Protein AF-A0A662UI78-F1 (afdb_monomer)

Foldseek 3Di:
DDDPDDPPDDDDDFDDDPPPCSVVVLVVVQVVCVVVVDDDDGDDDPPPPPCPDDPDD

pLDDT: mean 76.59, std 18.19, range [38.5, 95.88]

Sequence (57 aa):
MSSVGKLNEYNIVIASIGGQGGLTLSRVIGYAALLEGYNVRIGETLGMSQRGGVVQS

Structure (mmCIF, N/CA/C/O backbone):
data_AF-A0A662UI78-F1
#
_entry.id   AF-A0A662UI78-F1
#
loop_
_atom_site.group_PDB
_atom_site.id
_atom_site.type_symbol
_atom_site.label_atom_id
_atom_site.label_alt_id
_atom_site.label_comp_id
_atom_site.label_asym_id
_atom_site.label_entity_id
_atom_site.label_seq_id
_atom_site.pdbx_PDB_ins_code
_atom_site.Cartn_x
_atom_site.Cartn_y
_atom_site.Cartn_z
_atom_site.occupancy
_atom_site.B_iso_or_equiv
_atom_site.auth_seq_id
_atom_site.auth_comp_id
_atom_site.auth_asym_id
_atom_site.auth_atom_id
_atom_site.pdbx_PDB_model_num
ATOM 1 N N . MET A 1 1 ? -2.176 -16.664 30.690 1.00 47.94 1 MET A N 1
ATOM 2 C CA . MET A 1 1 ? -2.127 -16.904 29.234 1.00 47.94 1 MET A CA 1
ATOM 3 C C . MET A 1 1 ? -1.890 -15.556 28.578 1.00 47.94 1 MET A C 1
ATOM 5 O O . MET A 1 1 ? -2.720 -14.670 28.717 1.00 47.94 1 MET A O 1
ATOM 9 N N . SER A 1 2 ? -0.685 -15.355 28.063 1.00 44.53 2 SER A N 1
ATOM 10 C CA . SER A 1 2 ? -0.105 -14.079 27.636 1.00 44.53 2 SER A CA 1
ATOM 11 C C . SER A 1 2 ? -0.935 -13.366 26.565 1.00 44.53 2 SER A C 1
ATOM 13 O O . SER A 1 2 ? -1.116 -13.904 25.475 1.00 44.53 2 SER A O 1
ATOM 15 N N . SER A 1 3 ? -1.388 -12.144 26.873 1.00 54.22 3 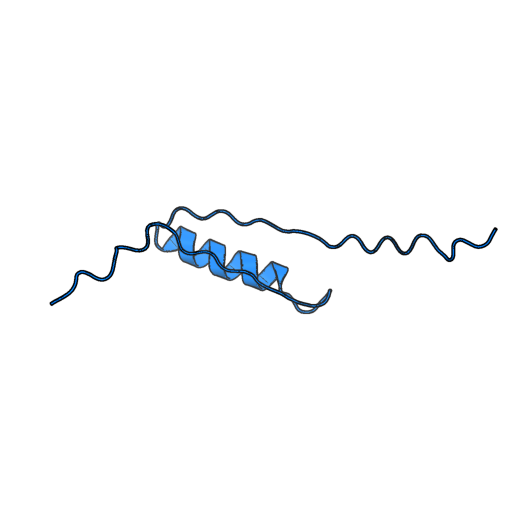SER A N 1
ATOM 16 C CA . SER A 1 3 ? -1.903 -11.176 25.902 1.00 54.22 3 SER A CA 1
ATOM 17 C C . SER A 1 3 ? -0.854 -10.939 24.822 1.00 54.22 3 SER A C 1
ATOM 19 O O . SER A 1 3 ? 0.106 -10.198 25.028 1.00 54.22 3 SER A O 1
ATOM 21 N N . VAL A 1 4 ? -1.037 -11.580 23.671 1.00 63.38 4 VAL A N 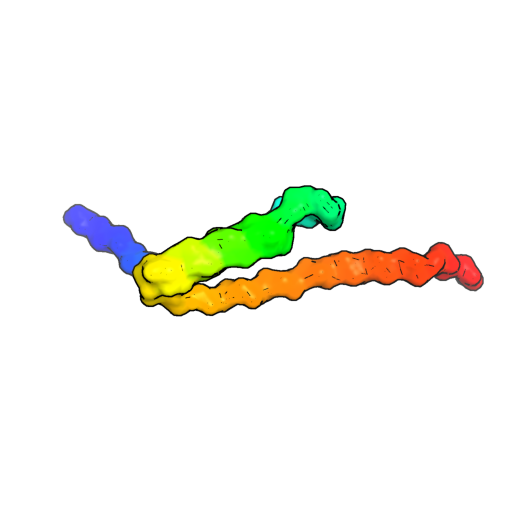1
ATOM 22 C CA . VAL A 1 4 ? -0.353 -11.200 22.437 1.00 63.38 4 VAL A CA 1
ATOM 23 C C . VAL A 1 4 ? -0.743 -9.747 22.172 1.00 63.38 4 VAL A C 1
ATOM 25 O O . VAL A 1 4 ? -1.929 -9.430 22.070 1.00 63.38 4 VAL A O 1
ATOM 28 N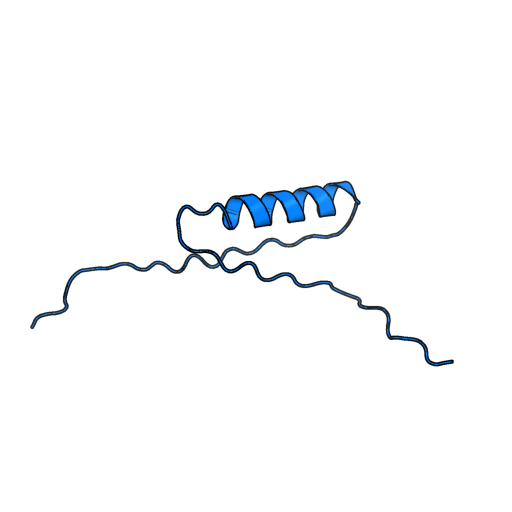 N . GLY A 1 5 ? 0.247 -8.852 22.189 1.00 58.19 5 GLY A N 1
ATOM 29 C CA . GLY A 1 5 ? 0.038 -7.416 22.046 1.00 58.19 5 GLY A CA 1
ATOM 30 C C . GLY A 1 5 ? -0.792 -7.114 20.802 1.00 58.19 5 GLY A C 1
ATOM 31 O O . GLY A 1 5 ? -0.505 -7.621 19.720 1.00 58.19 5 GLY A O 1
ATOM 32 N N . LYS A 1 6 ? -1.845 -6.309 20.964 1.00 63.31 6 LYS A N 1
ATOM 33 C CA . LYS A 1 6 ? -2.660 -5.814 19.852 1.00 63.31 6 LYS A CA 1
ATOM 34 C C . LYS A 1 6 ? -1.727 -5.118 18.855 1.00 63.31 6 LYS A C 1
ATOM 36 O O . LYS A 1 6 ? -1.079 -4.135 19.209 1.00 63.31 6 LYS A O 1
ATOM 41 N N . LEU A 1 7 ? -1.628 -5.644 17.635 1.00 64.50 7 LEU A N 1
ATOM 42 C CA . LEU A 1 7 ? -0.917 -4.973 16.550 1.00 64.50 7 LEU A CA 1
ATOM 43 C C . LEU A 1 7 ? -1.732 -3.734 16.169 1.00 64.50 7 LEU A C 1
ATOM 45 O O . LEU A 1 7 ? -2.849 -3.855 15.671 1.00 64.50 7 LEU A O 1
ATOM 49 N N . ASN A 1 8 ? -1.195 -2.553 16.475 1.00 77.75 8 ASN A N 1
ATOM 50 C CA . ASN A 1 8 ? -1.872 -1.280 16.220 1.00 77.75 8 ASN A CA 1
ATOM 51 C C . ASN A 1 8 ? -1.834 -0.885 14.738 1.00 77.75 8 ASN A C 1
ATOM 53 O O . ASN A 1 8 ? -2.682 -0.120 14.292 1.00 77.75 8 ASN A O 1
ATOM 57 N N . GLU A 1 9 ? -0.871 -1.414 13.980 1.00 83.12 9 GLU A N 1
ATOM 58 C CA . GLU A 1 9 ? -0.685 -1.131 12.559 1.00 83.12 9 GLU A CA 1
ATOM 59 C C . GLU A 1 9 ? -0.176 -2.380 11.828 1.00 83.12 9 GLU A C 1
ATOM 61 O O . GLU A 1 9 ? 0.640 -3.137 12.360 1.00 83.12 9 GLU A O 1
ATOM 66 N N . TYR A 1 10 ? -0.646 -2.576 10.594 1.00 87.25 10 TYR A N 1
ATOM 67 C CA . TYR A 1 10 ? -0.194 -3.634 9.690 1.00 87.25 10 TYR A CA 1
ATOM 68 C C . TYR A 1 10 ? 0.493 -2.999 8.481 1.00 87.25 10 TYR A C 1
ATOM 70 O O . TYR A 1 10 ? -0.127 -2.243 7.736 1.00 87.25 10 TYR A O 1
ATOM 78 N N . ASN A 1 11 ? 1.773 -3.317 8.285 1.00 90.50 11 ASN A N 1
ATOM 79 C CA . ASN A 1 11 ? 2.589 -2.777 7.200 1.00 90.50 11 ASN A CA 1
ATOM 80 C C . ASN A 1 11 ? 2.847 -3.858 6.144 1.00 90.50 11 ASN A C 1
ATOM 82 O O . ASN A 1 11 ? 3.270 -4.963 6.481 1.00 90.50 11 ASN A O 1
ATOM 86 N N . ILE A 1 12 ? 2.612 -3.533 4.869 1.00 89.94 12 ILE A N 1
ATOM 87 C CA . ILE A 1 12 ? 2.806 -4.441 3.730 1.00 89.94 12 ILE A CA 1
ATOM 88 C C . ILE A 1 12 ? 3.827 -3.817 2.779 1.00 89.94 12 ILE A C 1
ATOM 90 O O . ILE A 1 12 ? 3.664 -2.675 2.353 1.00 89.94 12 ILE A O 1
ATOM 94 N N . VAL A 1 13 ? 4.859 -4.580 2.416 1.00 90.88 13 VAL A N 1
ATOM 95 C CA . VAL A 1 13 ? 5.851 -4.190 1.405 1.00 90.88 13 VAL A CA 1
ATOM 96 C C . VAL A 1 13 ? 5.683 -5.088 0.186 1.00 90.88 13 VAL A C 1
ATOM 98 O O . VAL A 1 13 ? 5.770 -6.309 0.294 1.00 90.88 13 VAL A O 1
ATOM 101 N N . ILE A 1 14 ? 5.452 -4.480 -0.978 1.00 88.12 14 ILE A N 1
ATOM 102 C CA . ILE A 1 14 ? 5.309 -5.189 -2.252 1.00 88.12 14 ILE A CA 1
ATOM 103 C C . ILE A 1 14 ? 6.547 -4.901 -3.094 1.00 88.12 14 ILE A C 1
ATOM 105 O O . ILE A 1 14 ? 6.763 -3.772 -3.528 1.00 88.12 14 ILE A O 1
ATOM 109 N N . ALA A 1 15 ? 7.351 -5.935 -3.330 1.00 88.62 15 ALA A N 1
ATOM 110 C CA . ALA A 1 15 ? 8.473 -5.888 -4.255 1.00 88.62 15 ALA A CA 1
ATOM 111 C C . ALA A 1 15 ? 8.062 -6.536 -5.582 1.00 88.62 15 ALA A C 1
ATOM 113 O O . ALA A 1 15 ? 7.623 -7.683 -5.617 1.00 88.62 15 ALA A O 1
ATOM 114 N N . SER A 1 16 ? 8.207 -5.804 -6.683 1.00 83.00 16 SER A N 1
ATOM 115 C CA . SER A 1 16 ? 7.930 -6.303 -8.031 1.00 83.00 16 SER A CA 1
ATOM 116 C C . SER A 1 16 ? 8.863 -5.649 -9.038 1.00 83.00 16 SER A C 1
ATOM 118 O O . SER A 1 16 ? 9.232 -4.488 -8.867 1.00 83.00 16 SER A O 1
ATOM 120 N N . ILE A 1 17 ? 9.178 -6.348 -10.123 1.00 86.25 17 ILE A N 1
ATOM 121 C CA . ILE A 1 17 ? 9.826 -5.732 -11.284 1.00 86.25 17 ILE A CA 1
ATOM 122 C C . ILE A 1 17 ? 8.807 -4.903 -12.091 1.00 86.25 17 ILE A C 1
ATOM 124 O O . ILE A 1 17 ? 7.597 -5.158 -12.051 1.00 86.25 17 ILE A O 1
ATOM 128 N N . GLY A 1 18 ? 9.292 -3.901 -12.829 1.00 80.12 18 GLY A N 1
ATOM 129 C CA . GLY A 1 18 ? 8.446 -3.049 -13.668 1.00 80.12 18 GLY A CA 1
ATOM 130 C C . GLY A 1 18 ? 7.612 -3.869 -14.660 1.00 80.12 18 GLY A C 1
ATOM 131 O O . GLY A 1 18 ? 8.117 -4.793 -15.292 1.00 80.12 18 GLY A O 1
ATOM 132 N N . GLY A 1 19 ? 6.322 -3.549 -14.773 1.00 82.12 19 GLY A N 1
ATOM 133 C CA . GLY A 1 19 ? 5.398 -4.236 -15.683 1.00 82.12 19 GLY A CA 1
ATOM 134 C C . GLY A 1 19 ? 4.765 -5.531 -15.153 1.00 82.12 19 GLY A C 1
ATOM 135 O O . GLY A 1 19 ? 3.957 -6.113 -15.862 1.00 82.12 19 GLY A O 1
ATOM 136 N N . GLN A 1 20 ? 5.058 -5.972 -13.922 1.00 85.88 20 GLN A N 1
ATOM 137 C CA . GLN A 1 20 ? 4.431 -7.170 -13.316 1.00 85.88 20 GLN A CA 1
ATOM 138 C C . GLN A 1 20 ? 3.242 -6.853 -12.401 1.00 85.88 20 GLN A C 1
ATOM 140 O O . GLN A 1 20 ? 2.754 -7.710 -11.672 1.00 85.88 20 GLN A O 1
ATOM 145 N N . GLY A 1 21 ? 2.773 -5.604 -12.416 1.00 88.25 21 GLY A N 1
ATOM 146 C CA . GLY A 1 21 ? 1.543 -5.230 -11.725 1.00 88.25 21 GLY A CA 1
ATOM 147 C C . GLY A 1 21 ? 1.655 -5.081 -10.206 1.00 88.25 21 GLY A C 1
ATOM 148 O O . GLY A 1 21 ? 0.621 -5.067 -9.549 1.00 88.25 21 GLY A O 1
ATOM 149 N N . GLY A 1 22 ? 2.850 -4.908 -9.623 1.00 90.31 22 GLY A N 1
ATOM 150 C CA . GLY A 1 22 ? 2.970 -4.663 -8.175 1.00 90.31 22 GLY A CA 1
ATOM 151 C C . GLY A 1 22 ? 2.262 -3.388 -7.707 1.00 90.31 22 GLY A C 1
ATOM 152 O O . GLY A 1 22 ? 1.657 -3.382 -6.638 1.00 90.31 22 GLY A O 1
ATOM 153 N N . LEU A 1 23 ? 2.232 -2.343 -8.543 1.00 88.31 23 LEU A N 1
ATOM 154 C CA . LEU A 1 23 ? 1.419 -1.148 -8.289 1.00 88.31 23 LEU A CA 1
ATOM 155 C C . LEU A 1 23 ? -0.085 -1.453 -8.319 1.00 88.31 23 LEU A C 1
ATOM 157 O O . LEU A 1 23 ? -0.859 -0.949 -7.509 1.00 88.31 23 LEU A O 1
ATOM 161 N N . THR A 1 24 ? -0.524 -2.287 -9.258 1.00 91.56 24 THR A N 1
ATOM 162 C CA . THR A 1 24 ? -1.928 -2.701 -9.319 1.00 91.56 24 THR A CA 1
ATOM 163 C C . THR A 1 24 ? -2.292 -3.509 -8.077 1.00 91.56 24 THR A C 1
ATOM 165 O O . THR A 1 24 ? -3.325 -3.254 -7.466 1.00 91.56 24 THR A O 1
ATOM 168 N N . LEU A 1 25 ? -1.415 -4.419 -7.648 1.00 91.94 25 LEU A N 1
ATOM 169 C CA . LEU A 1 25 ? -1.601 -5.215 -6.439 1.00 91.94 25 LEU A CA 1
ATOM 170 C C . LEU A 1 25 ? -1.684 -4.341 -5.180 1.00 91.94 25 LEU A C 1
ATOM 172 O O . LEU A 1 25 ? -2.594 -4.535 -4.375 1.00 91.94 25 LEU A O 1
ATOM 176 N N . SER A 1 26 ? -0.791 -3.357 -5.022 1.00 91.50 26 SER A N 1
ATOM 177 C CA . SER A 1 26 ? -0.808 -2.457 -3.858 1.00 91.50 26 SER A CA 1
ATOM 178 C C . SER A 1 26 ? -2.114 -1.669 -3.764 1.00 91.50 26 SER A C 1
ATOM 180 O O . SER A 1 26 ? -2.685 -1.538 -2.681 1.00 91.50 26 SER A O 1
ATOM 182 N N . ARG A 1 27 ? -2.644 -1.222 -4.908 1.00 91.94 27 ARG A N 1
ATOM 183 C CA . ARG A 1 27 ? -3.943 -0.545 -5.000 1.00 91.94 27 ARG A CA 1
ATOM 184 C C . ARG A 1 27 ? -5.112 -1.469 -4.689 1.00 91.94 27 ARG A C 1
ATOM 186 O O . ARG A 1 27 ? -6.005 -1.051 -3.964 1.00 91.94 27 ARG A O 1
ATOM 193 N N . VAL A 1 28 ? -5.111 -2.702 -5.199 1.00 94.75 28 VAL A N 1
ATOM 194 C CA . VAL A 1 28 ? -6.178 -3.683 -4.927 1.00 94.75 28 VAL A CA 1
ATOM 195 C C . VAL A 1 28 ? -6.254 -3.994 -3.435 1.00 94.75 28 VAL A C 1
ATOM 197 O O . VAL A 1 28 ? -7.335 -3.927 -2.856 1.00 94.75 28 VAL A O 1
ATOM 2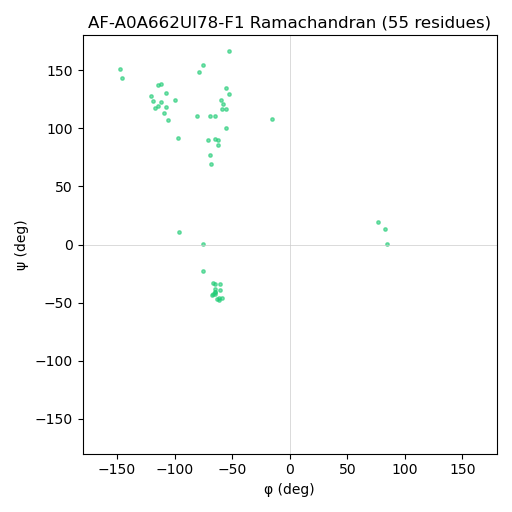00 N N . ILE A 1 29 ? -5.113 -4.266 -2.799 1.00 93.12 29 ILE A N 1
ATOM 201 C CA . ILE A 1 29 ? -5.054 -4.546 -1.358 1.00 93.12 29 ILE A CA 1
ATOM 202 C C . ILE A 1 29 ? -5.510 -3.326 -0.560 1.00 93.12 29 ILE A C 1
ATOM 204 O O . ILE A 1 29 ? -6.333 -3.452 0.344 1.00 93.12 29 ILE A O 1
ATOM 208 N N . GLY A 1 30 ? -5.014 -2.138 -0.907 1.00 93.75 30 GLY A N 1
ATOM 209 C CA . GLY A 1 30 ? -5.398 -0.926 -0.199 1.00 93.75 30 GLY A CA 1
ATOM 210 C C . GLY A 1 30 ? -6.876 -0.577 -0.368 1.00 93.75 30 GLY A C 1
ATOM 211 O O . GLY A 1 30 ? -7.515 -0.185 0.601 1.00 93.75 30 GLY A O 1
ATOM 212 N N . TYR A 1 31 ? -7.450 -0.781 -1.556 1.00 94.75 31 TYR A N 1
ATOM 213 C CA . TYR A 1 31 ? -8.876 -0.564 -1.798 1.00 94.75 31 TYR A CA 1
ATOM 214 C C . TYR A 1 31 ? -9.745 -1.565 -1.035 1.00 94.75 31 TYR A C 1
ATOM 216 O O . TYR A 1 31 ? -10.722 -1.162 -0.413 1.00 94.75 31 TYR A O 1
ATOM 224 N N . ALA A 1 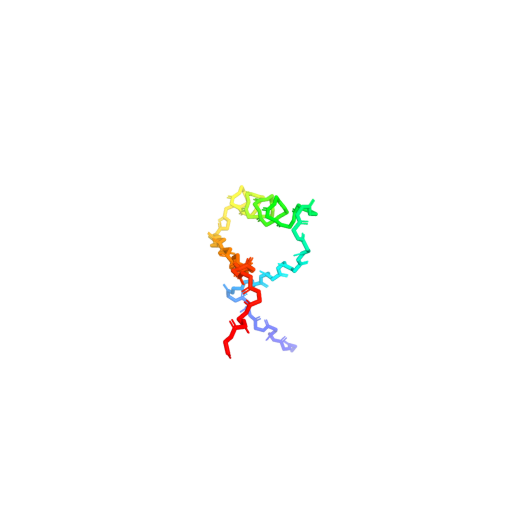32 ? -9.362 -2.843 -1.011 1.00 95.25 32 ALA A N 1
ATOM 225 C CA . ALA A 1 32 ? -10.047 -3.847 -0.202 1.00 95.25 32 ALA A CA 1
ATOM 226 C C . ALA A 1 32 ? -10.029 -3.469 1.288 1.00 95.25 32 ALA A C 1
ATOM 228 O O . ALA A 1 32 ? -11.068 -3.470 1.938 1.00 95.25 32 ALA A O 1
ATOM 229 N N . ALA A 1 33 ? -8.876 -3.053 1.818 1.00 93.62 33 ALA A N 1
ATOM 230 C CA . ALA A 1 33 ? -8.769 -2.623 3.209 1.00 93.62 33 ALA A CA 1
ATOM 231 C C . ALA A 1 33 ? -9.557 -1.328 3.503 1.00 93.62 33 ALA A C 1
ATOM 233 O O . ALA A 1 33 ? -10.130 -1.197 4.582 1.00 93.62 33 ALA A O 1
ATOM 234 N N . LEU A 1 34 ? -9.653 -0.401 2.544 1.00 93.50 34 LEU A N 1
ATOM 235 C CA . LEU A 1 34 ? -10.527 0.770 2.661 1.00 93.50 34 LEU A CA 1
ATOM 236 C C . LEU A 1 34 ? -12.013 0.381 2.703 1.00 93.50 34 LEU A C 1
ATOM 238 O O . LEU A 1 34 ? -12.759 0.959 3.490 1.00 93.50 34 LEU A O 1
ATOM 242 N N . LEU A 1 35 ? -12.446 -0.591 1.890 1.00 95.88 35 LEU A N 1
ATOM 243 C CA . LEU A 1 35 ? -13.831 -1.087 1.887 1.00 95.88 35 LEU A CA 1
ATOM 244 C C . LEU A 1 35 ? -14.210 -1.777 3.203 1.00 95.88 35 LEU A C 1
ATOM 246 O O . LEU A 1 35 ? -15.338 -1.633 3.664 1.00 95.88 35 LEU A O 1
ATOM 250 N N . GLU A 1 36 ? -13.259 -2.460 3.834 1.00 94.00 36 GLU A N 1
ATOM 251 C CA . GLU A 1 36 ? -13.410 -3.054 5.169 1.00 94.00 36 GLU A CA 1
ATOM 252 C C . GLU A 1 36 ? -13.353 -2.009 6.308 1.00 94.00 36 GLU A C 1
ATOM 254 O O . GLU A 1 36 ? -13.458 -2.350 7.485 1.00 94.00 36 GLU A O 1
ATOM 259 N N . GLY A 1 37 ? -13.195 -0.718 5.985 1.00 92.81 37 GLY A N 1
ATOM 260 C CA . GLY A 1 37 ? -13.213 0.381 6.954 1.00 92.81 37 GLY A CA 1
ATOM 261 C C . GLY A 1 37 ? -11.884 0.630 7.673 1.00 92.81 37 GLY A C 1
ATOM 262 O O . GLY A 1 37 ? -11.854 1.359 8.668 1.00 92.81 37 GLY A O 1
ATOM 263 N N . TYR A 1 38 ? -10.774 0.059 7.196 1.00 91.31 38 TYR A N 1
ATOM 264 C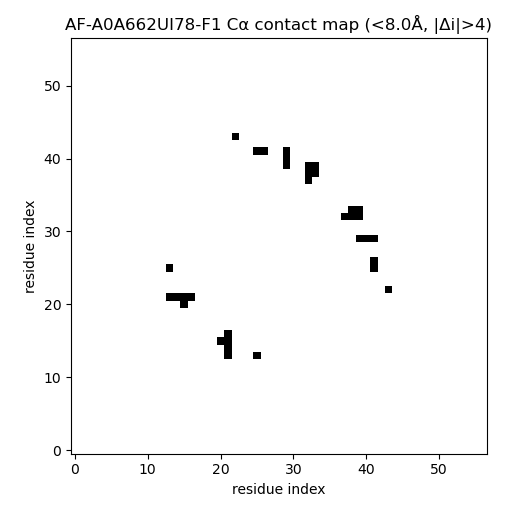 CA . TYR A 1 38 ? -9.450 0.338 7.748 1.00 91.31 38 TYR A CA 1
ATOM 265 C C . TYR A 1 38 ? -8.896 1.674 7.245 1.00 91.31 38 TYR A C 1
ATOM 267 O O . TYR A 1 38 ? -9.125 2.095 6.112 1.00 91.31 38 TYR A O 1
ATOM 275 N N . ASN A 1 39 ? -8.093 2.331 8.083 1.00 90.38 39 ASN A N 1
ATOM 276 C CA . ASN A 1 39 ? -7.316 3.493 7.667 1.00 90.38 39 ASN A CA 1
ATOM 277 C C . ASN A 1 39 ? -6.047 3.026 6.944 1.00 90.38 39 ASN A C 1
ATOM 279 O O . ASN A 1 39 ? -5.147 2.466 7.570 1.00 90.38 39 ASN A O 1
ATOM 283 N N . VAL A 1 40 ? -5.975 3.250 5.633 1.00 91.19 40 VAL A N 1
ATOM 284 C CA . VAL A 1 40 ? -4.891 2.743 4.783 1.00 91.19 40 VAL A CA 1
ATOM 285 C C . VAL A 1 40 ? -4.069 3.896 4.225 1.00 91.19 40 VAL A C 1
ATOM 287 O O . VAL A 1 40 ? -4.607 4.890 3.742 1.00 91.19 40 VAL A O 1
ATOM 290 N N . ARG A 1 41 ? -2.744 3.736 4.228 1.00 89.81 41 ARG A N 1
ATOM 291 C CA . ARG A 1 41 ? -1.811 4.604 3.504 1.00 89.81 41 ARG A CA 1
ATOM 292 C C . ARG A 1 41 ? -1.055 3.763 2.489 1.00 89.81 41 ARG A C 1
ATOM 294 O O . ARG A 1 41 ? -0.418 2.782 2.857 1.00 89.81 41 ARG A O 1
ATOM 301 N N . ILE A 1 42 ? -1.129 4.152 1.221 1.00 85.62 42 ILE A N 1
ATOM 302 C CA . ILE A 1 42 ? -0.399 3.496 0.136 1.00 85.62 42 ILE A CA 1
ATOM 303 C C . ILE A 1 42 ? 0.720 4.442 -0.291 1.00 85.62 42 ILE A C 1
ATOM 305 O O . ILE A 1 42 ? 0.451 5.562 -0.722 1.00 85.62 42 ILE A O 1
ATOM 309 N N . GLY A 1 43 ? 1.966 4.001 -0.144 1.00 83.31 43 GLY A N 1
ATOM 310 C CA . GLY A 1 43 ? 3.147 4.700 -0.643 1.00 83.31 43 GLY A CA 1
ATOM 311 C C . GLY A 1 43 ? 3.787 3.902 -1.771 1.00 83.31 43 GLY A C 1
ATOM 312 O O . GLY A 1 43 ? 3.899 2.681 -1.679 1.00 83.31 43 GLY A O 1
ATOM 313 N N . GLU A 1 44 ? 4.211 4.586 -2.829 1.00 74.88 44 GLU A N 1
ATOM 314 C CA . GLU A 1 44 ? 4.963 3.983 -3.926 1.00 74.88 44 GLU A CA 1
ATOM 315 C C . GLU A 1 44 ? 6.345 4.630 -3.994 1.00 74.88 44 GLU A C 1
ATOM 317 O O . GLU A 1 44 ? 6.474 5.831 -4.231 1.00 74.88 44 GLU A O 1
ATOM 322 N N . THR A 1 45 ? 7.392 3.833 -3.793 1.00 70.62 45 THR A N 1
ATOM 323 C CA . THR A 1 45 ? 8.758 4.245 -4.114 1.00 70.62 45 THR A CA 1
ATOM 324 C C . THR A 1 45 ? 9.093 3.686 -5.484 1.00 70.62 45 THR A C 1
ATOM 326 O O . THR A 1 45 ? 9.560 2.556 -5.622 1.00 70.62 45 THR A O 1
ATOM 329 N N . LEU A 1 46 ? 8.828 4.483 -6.517 1.00 65.25 46 LEU A N 1
ATOM 330 C CA . LEU A 1 46 ? 9.349 4.208 -7.845 1.00 65.25 46 LEU A CA 1
ATOM 331 C C . LEU A 1 46 ? 10.868 4.333 -7.776 1.00 65.25 46 LEU A C 1
ATOM 333 O O . LEU A 1 46 ? 11.406 5.430 -7.628 1.00 65.25 46 LEU A O 1
ATOM 337 N N . GLY A 1 47 ? 11.572 3.211 -7.898 1.00 59.41 47 GLY A N 1
ATOM 338 C CA . GLY A 1 47 ? 12.975 3.241 -8.273 1.00 59.41 47 GLY A CA 1
ATOM 339 C C . GLY A 1 47 ? 13.064 3.848 -9.667 1.00 59.41 47 GLY A C 1
ATOM 340 O O . GLY A 1 47 ? 12.970 3.127 -10.659 1.00 59.41 47 GLY A O 1
ATOM 341 N N . MET A 1 48 ? 13.201 5.172 -9.762 1.00 54.16 48 MET A N 1
ATOM 342 C CA . MET A 1 48 ? 13.635 5.831 -10.985 1.00 54.16 48 MET A CA 1
ATOM 343 C C . MET A 1 48 ? 15.049 5.328 -11.277 1.00 54.16 48 MET A C 1
ATOM 345 O O . MET A 1 48 ? 16.045 5.946 -10.919 1.00 54.16 48 MET A O 1
ATOM 349 N N . SER A 1 49 ? 15.150 4.192 -11.964 1.00 53.06 49 SER A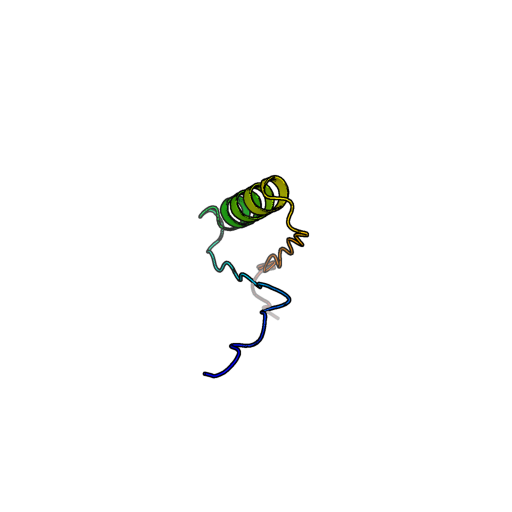 N 1
ATOM 350 C CA . SER A 1 49 ? 16.301 3.926 -12.808 1.00 53.06 49 SER A CA 1
ATOM 351 C C . SER A 1 49 ? 16.195 4.901 -13.978 1.00 53.06 49 SER A C 1
ATOM 353 O O . SER A 1 49 ? 15.777 4.545 -15.077 1.00 53.06 49 SER 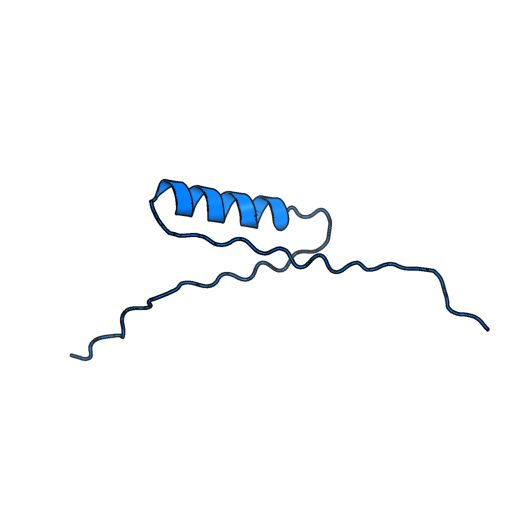A O 1
ATOM 355 N N . GLN A 1 50 ? 16.545 6.167 -13.740 1.00 47.25 50 GLN A N 1
ATOM 356 C CA . GLN A 1 50 ? 17.080 6.974 -14.818 1.00 47.25 50 GLN A CA 1
ATOM 357 C C . GLN A 1 50 ? 18.401 6.308 -15.188 1.00 47.25 50 GLN A C 1
ATOM 359 O O . GLN A 1 50 ? 19.451 6.622 -14.638 1.00 47.25 50 GLN A O 1
ATOM 364 N N . ARG A 1 51 ? 18.365 5.371 -16.138 1.00 57.12 51 ARG A N 1
ATOM 365 C CA . ARG A 1 51 ? 19.527 5.162 -17.001 1.00 57.12 51 ARG A CA 1
ATOM 366 C C . ARG A 1 51 ? 19.643 6.405 -17.887 1.00 57.12 51 ARG A C 1
ATOM 368 O O . ARG A 1 51 ? 19.362 6.352 -19.077 1.00 57.12 51 ARG A O 1
ATOM 375 N N . GLY A 1 52 ? 20.010 7.539 -17.284 1.00 52.38 52 GLY A N 1
ATOM 376 C CA . GLY A 1 52 ? 20.858 8.498 -17.975 1.00 52.38 52 GLY A CA 1
ATOM 377 C C . GLY A 1 52 ? 22.134 7.732 -18.291 1.00 52.38 52 GLY A C 1
ATOM 378 O O . GLY A 1 52 ? 22.657 7.050 -17.412 1.00 52.38 52 GLY A O 1
ATOM 379 N N . GLY A 1 53 ? 22.497 7.694 -19.569 1.00 42.75 53 GLY A N 1
ATOM 380 C CA . GLY A 1 53 ? 23.475 6.764 -20.119 1.00 42.75 53 GLY A CA 1
ATOM 381 C C . GLY A 1 53 ? 24.812 6.746 -19.382 1.00 42.75 53 GLY A C 1
ATOM 382 O O . GLY A 1 53 ? 25.114 7.621 -18.578 1.00 42.75 53 GLY A O 1
ATOM 383 N N . VAL A 1 54 ? 25.602 5.716 -19.692 1.00 45.84 54 VAL A N 1
ATOM 384 C CA . VAL A 1 54 ? 27.054 5.656 -19.477 1.00 45.84 54 VAL A CA 1
ATOM 385 C C . VAL A 1 54 ? 27.673 7.030 -19.191 1.00 45.84 54 VAL A C 1
ATOM 387 O O . VAL A 1 54 ? 27.789 7.871 -20.078 1.00 45.84 54 VAL A O 1
ATOM 390 N N . VAL A 1 55 ? 28.077 7.251 -17.941 1.00 45.72 55 VAL A N 1
ATOM 391 C CA . VAL A 1 55 ? 29.017 8.320 -17.599 1.00 45.72 55 VAL A CA 1
ATOM 392 C C . VAL A 1 55 ? 30.370 7.876 -18.146 1.00 45.72 55 VAL A C 1
ATOM 394 O O . VAL A 1 55 ? 31.104 7.140 -17.494 1.00 45.72 55 VAL A O 1
ATOM 397 N N . GLN A 1 56 ? 30.646 8.248 -19.395 1.00 38.50 56 GLN A N 1
ATOM 398 C CA . GLN A 1 56 ? 31.995 8.294 -19.936 1.00 38.50 56 GLN A CA 1
ATOM 399 C C . GLN A 1 56 ? 32.402 9.765 -20.031 1.00 38.50 56 GLN A C 1
ATOM 401 O O . GLN A 1 56 ? 31.931 10.494 -20.902 1.00 38.50 56 GLN A O 1
ATOM 406 N N . SER A 1 57 ? 33.290 10.166 -19.129 1.00 42.44 57 SER A N 1
ATOM 407 C CA . SER A 1 57 ? 34.373 11.117 -19.371 1.00 42.44 57 SER A CA 1
ATOM 408 C C . SER A 1 57 ? 35.574 10.668 -18.560 1.00 42.44 57 SER A C 1
ATOM 410 O O . SER A 1 57 ? 35.360 10.068 -17.484 1.00 42.44 57 SER A O 1
#

Secondary structure (DSSP, 8-state):
---PPP-----------TTSSHHHHHHHHHHHHHHTT--------------------

Radius of gyration: 17.89 Å; Cα contacts (8 Å, |Δi|>4): 17; chains: 1; bounding box: 48×28×49 Å

Solvent-accessible surface area (backbone atoms only — not comparable to full-atom values): 4207 Å² total; per-residue (Å²): 135,83,80,74,74,81,76,90,73,87,88,84,87,84,87,62,62,92,91,70,50,44,70,56,50,55,48,52,54,44,51,53,42,44,74,74,68,46,92,72,86,89,85,82,85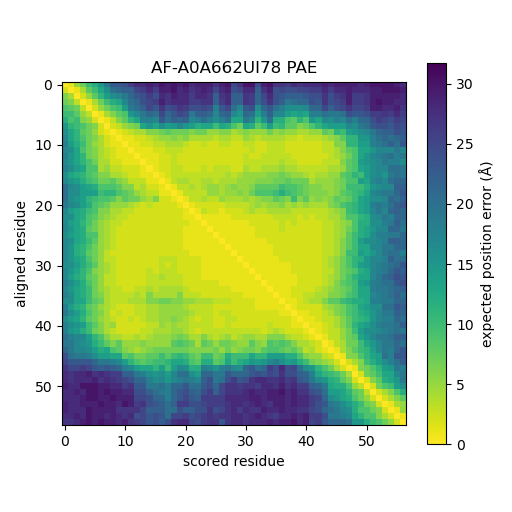,78,79,78,77,71,76,69,68,85,90,81,129

Mean predicted aligned error: 11.11 Å